Protein AF-A0A925EU54-F1 (afdb_monomer)

Sequence (55 aa):
MANQTVKSAAELLHLYAAGHREFRQAVLIGANLRGAVLSGAILEEANLSGANLYG

Structure (mmCIF, N/CA/C/O backbone):
data_AF-A0A925EU54-F1
#
_entry.id   AF-A0A925EU54-F1
#
loop_
_atom_site.group_PDB
_atom_site.id
_atom_site.type_symbol
_atom_site.label_atom_id
_atom_site.label_alt_id
_atom_site.label_comp_id
_atom_site.label_asym_id
_atom_site.label_entity_id
_atom_site.label_seq_id
_atom_site.pdbx_PDB_ins_code
_atom_site.Cartn_x
_atom_site.Cartn_y
_atom_site.Cartn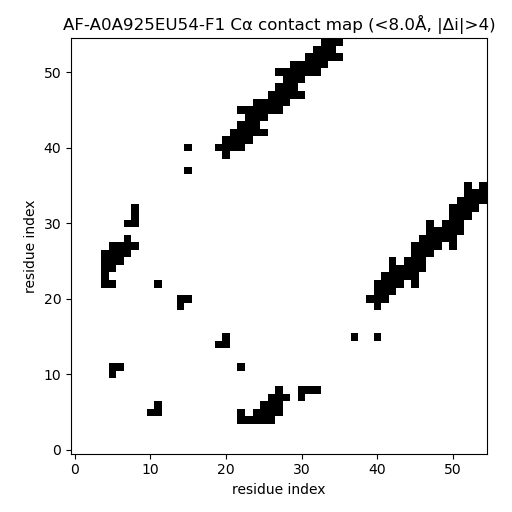_z
_atom_site.occupancy
_atom_site.B_iso_or_equiv
_atom_site.auth_seq_id
_atom_site.auth_comp_id
_atom_site.auth_asym_id
_atom_site.auth_atom_id
_atom_site.pdbx_PDB_model_num
ATOM 1 N N . MET A 1 1 ? -1.248 20.430 -12.893 1.00 39.34 1 MET A N 1
ATOM 2 C CA . MET A 1 1 ? -1.605 19.011 -12.678 1.00 39.34 1 MET A CA 1
ATOM 3 C C . MET A 1 1 ? -1.937 18.883 -11.205 1.00 39.34 1 MET A C 1
ATOM 5 O O . MET A 1 1 ? -1.127 19.326 -10.402 1.00 39.34 1 MET A O 1
ATOM 9 N N . ALA A 1 2 ? -3.163 18.491 -10.857 1.00 39.62 2 ALA A N 1
ATOM 10 C CA . ALA A 1 2 ? -3.630 18.571 -9.476 1.00 39.62 2 ALA A CA 1
ATOM 11 C C . ALA A 1 2 ? -2.770 17.673 -8.574 1.00 39.62 2 ALA A C 1
ATOM 13 O O . ALA A 1 2 ? -2.698 16.466 -8.776 1.00 39.62 2 ALA A O 1
ATOM 14 N N . ASN A 1 3 ? -2.099 18.295 -7.606 1.00 48.00 3 ASN A N 1
ATOM 15 C CA . ASN A 1 3 ? -1.443 17.641 -6.482 1.00 48.00 3 ASN A CA 1
ATOM 16 C C . ASN A 1 3 ? -2.533 17.076 -5.558 1.00 48.00 3 ASN A C 1
ATOM 18 O O . ASN A 1 3 ? -2.895 17.687 -4.553 1.00 48.00 3 ASN A O 1
ATOM 22 N N . GLN A 1 4 ? -3.158 15.979 -5.975 1.00 61.91 4 GLN A N 1
ATOM 23 C CA . GLN A 1 4 ? -4.121 15.250 -5.165 1.00 61.91 4 GLN A CA 1
ATOM 24 C C . GLN A 1 4 ? -3.412 14.046 -4.563 1.00 61.91 4 GLN A C 1
ATOM 26 O O . GLN A 1 4 ? -3.198 13.024 -5.204 1.00 61.91 4 GLN A O 1
ATOM 31 N N . THR A 1 5 ? -3.001 14.226 -3.311 1.00 82.94 5 THR A N 1
ATOM 32 C CA . THR A 1 5 ? -2.531 13.169 -2.421 1.00 82.94 5 THR A CA 1
ATOM 33 C C . THR A 1 5 ? -3.565 12.047 -2.362 1.00 82.94 5 THR A C 1
ATOM 35 O O . THR A 1 5 ? -4.738 12.343 -2.142 1.00 82.94 5 THR A O 1
ATOM 38 N N . VAL A 1 6 ? -3.137 10.790 -2.508 1.00 94.94 6 VAL A N 1
ATOM 39 C CA . VAL A 1 6 ? -4.000 9.605 -2.348 1.00 94.94 6 VAL A CA 1
ATOM 40 C C . VAL A 1 6 ? -4.473 9.489 -0.899 1.00 94.94 6 VAL A C 1
ATOM 42 O O . VAL A 1 6 ? -3.659 9.606 0.015 1.00 94.94 6 VAL A O 1
ATOM 45 N N . LYS A 1 7 ? -5.774 9.263 -0.675 1.00 95.00 7 LYS A N 1
ATOM 46 C CA . LYS A 1 7 ? -6.405 9.316 0.665 1.00 95.00 7 LYS A CA 1
ATOM 47 C C . LYS A 1 7 ? -7.095 8.024 1.098 1.00 95.00 7 LYS A C 1
ATOM 49 O O . LYS A 1 7 ? -7.714 7.980 2.159 1.00 95.00 7 LYS A O 1
ATOM 54 N N . SE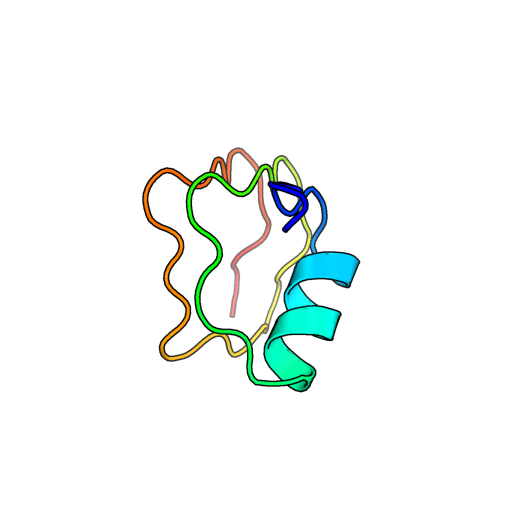R A 1 8 ? -7.074 6.983 0.266 1.00 96.00 8 SER A N 1
ATOM 55 C CA . SER A 1 8 ? -7.742 5.716 0.579 1.00 96.00 8 SER A CA 1
ATOM 56 C C . SER A 1 8 ? -7.104 4.519 -0.121 1.00 96.00 8 SER A C 1
ATOM 58 O O . SER A 1 8 ? -6.462 4.663 -1.162 1.00 96.00 8 SER A O 1
ATOM 60 N N . ALA A 1 9 ? -7.342 3.316 0.419 1.00 96.44 9 ALA A N 1
ATOM 61 C CA . ALA A 1 9 ? -6.953 2.068 -0.240 1.00 96.44 9 ALA A CA 1
ATOM 62 C C . ALA A 1 9 ? -7.581 1.936 -1.634 1.00 96.44 9 ALA A C 1
ATOM 64 O O . ALA A 1 9 ? -6.897 1.552 -2.573 1.00 96.44 9 ALA A O 1
ATOM 65 N N . ALA A 1 10 ? -8.867 2.271 -1.783 1.00 96.69 10 ALA A N 1
ATOM 66 C CA . ALA A 1 10 ? -9.570 2.127 -3.057 1.00 96.69 10 ALA A CA 1
ATOM 67 C C . ALA A 1 10 ? -8.942 2.999 -4.154 1.00 96.69 10 ALA A C 1
ATOM 69 O O . ALA A 1 10 ? -8.704 2.527 -5.263 1.00 96.69 10 ALA A O 1
ATOM 70 N N . GLU A 1 11 ? -8.622 4.250 -3.821 1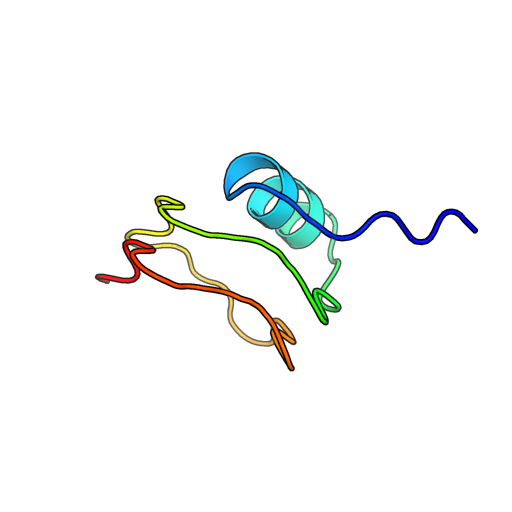.00 95.69 11 GLU A N 1
ATOM 71 C CA . GLU A 1 11 ? -7.948 5.174 -4.731 1.00 95.69 11 GLU A CA 1
ATOM 72 C C . GLU A 1 11 ? -6.541 4.685 -5.086 1.00 95.69 11 GLU A C 1
ATOM 74 O O . GLU A 1 11 ? -6.191 4.630 -6.265 1.00 95.69 11 GLU A O 1
ATOM 79 N N . LEU A 1 12 ? -5.765 4.249 -4.087 1.00 96.25 12 LEU A N 1
ATOM 80 C CA . LEU A 1 12 ? -4.436 3.688 -4.316 1.00 96.25 12 LEU A CA 1
ATOM 81 C C . LEU A 1 12 ? -4.490 2.492 -5.270 1.00 96.25 12 LEU A C 1
ATOM 83 O O . LEU A 1 12 ? -3.732 2.439 -6.234 1.00 96.25 12 LEU A O 1
ATOM 87 N N . LEU A 1 13 ? -5.383 1.534 -5.012 1.00 96.81 13 LEU A N 1
ATOM 88 C CA . LEU A 1 13 ? -5.501 0.307 -5.799 1.00 96.81 13 LEU A CA 1
ATOM 89 C C . LEU A 1 13 ? -5.971 0.600 -7.226 1.00 96.81 13 LEU A C 1
ATOM 91 O O . LEU A 1 13 ? -5.457 0.006 -8.173 1.00 96.81 13 LEU A O 1
ATOM 95 N N . HIS A 1 14 ? -6.898 1.545 -7.391 1.00 95.94 14 HIS A N 1
ATOM 96 C CA . HIS A 1 14 ? -7.354 1.991 -8.703 1.00 95.94 14 HIS A CA 1
ATOM 97 C C . HIS A 1 14 ? -6.209 2.601 -9.522 1.00 95.94 14 HIS A C 1
ATOM 99 O O . HIS A 1 14 ? -5.971 2.203 -10.662 1.00 95.94 14 HIS A O 1
ATOM 105 N N . LEU A 1 15 ? -5.450 3.519 -8.924 1.00 95.94 15 LEU A N 1
ATOM 106 C CA . LEU A 1 15 ? -4.310 4.154 -9.581 1.00 95.94 15 LEU A CA 1
ATOM 107 C C . LEU A 1 15 ? -3.178 3.152 -9.850 1.00 95.94 15 LEU A C 1
ATOM 109 O O . LEU A 1 15 ? -2.564 3.183 -10.917 1.00 95.94 15 LEU A O 1
ATOM 113 N N . TYR A 1 16 ? -2.928 2.218 -8.932 1.00 96.50 16 TYR A N 1
ATOM 114 C CA . TYR A 1 16 ? -1.943 1.156 -9.133 1.00 96.50 16 TYR A CA 1
ATOM 115 C C . TYR A 1 16 ? -2.306 0.268 -10.329 1.00 96.50 16 TYR A C 1
ATOM 117 O O . TYR A 1 16 ? -1.438 -0.030 -11.159 1.00 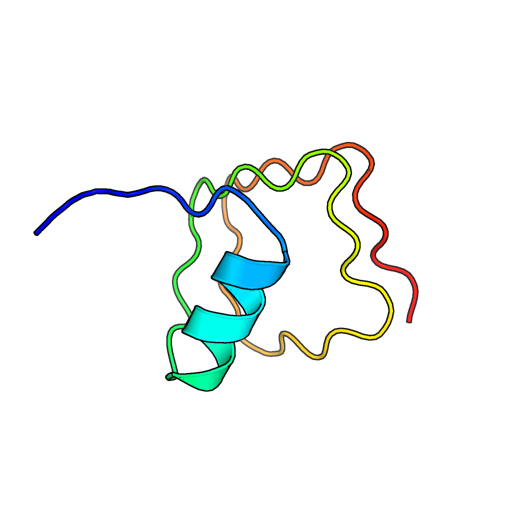96.50 16 TYR A O 1
ATOM 125 N N . ALA A 1 17 ? -3.587 -0.096 -10.460 1.00 96.44 17 ALA A N 1
ATOM 126 C CA . ALA A 1 17 ? -4.111 -0.841 -11.603 1.00 96.44 17 ALA A CA 1
ATOM 127 C C . ALA A 1 17 ? -3.991 -0.053 -12.919 1.00 96.44 17 ALA A C 1
ATOM 129 O O . ALA A 1 17 ? -3.739 -0.645 -13.965 1.00 96.44 17 ALA A O 1
ATOM 130 N N . ALA A 1 18 ? -4.081 1.278 -12.862 1.00 96.25 18 ALA A N 1
ATOM 131 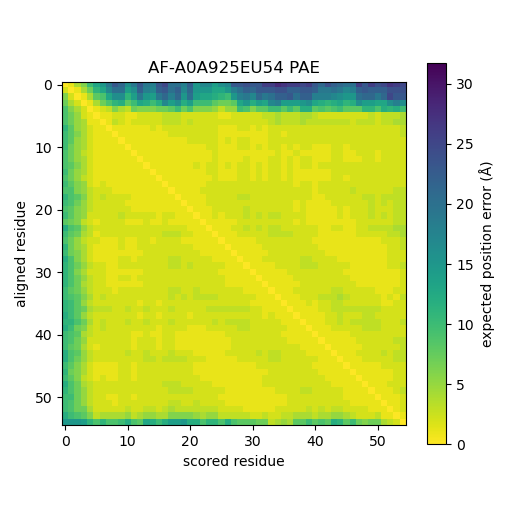C CA . ALA A 1 18 ? -3.828 2.169 -13.994 1.00 96.25 18 ALA A CA 1
ATOM 132 C C . ALA A 1 18 ? -2.328 2.384 -14.303 1.00 96.25 18 ALA A C 1
ATOM 134 O O . ALA A 1 18 ? -1.983 3.130 -15.216 1.00 96.25 18 ALA A O 1
ATOM 135 N N . GLY A 1 19 ? -1.422 1.722 -13.574 1.00 96.19 19 GLY A N 1
ATOM 136 C CA . GLY A 1 19 ? 0.021 1.778 -13.822 1.00 96.19 19 GLY A CA 1
ATOM 137 C C . GLY A 1 19 ? 0.759 2.854 -13.027 1.00 96.19 19 GLY A C 1
ATOM 138 O O . GLY A 1 19 ? 1.983 2.940 -13.117 1.00 96.19 19 GLY A O 1
ATOM 139 N N . HIS A 1 20 ? 0.064 3.636 -12.199 1.00 95.62 20 HIS A N 1
ATOM 140 C CA . HIS A 1 20 ? 0.732 4.579 -11.313 1.00 95.62 20 HIS A CA 1
ATOM 141 C C . HIS A 1 20 ? 1.556 3.825 -10.270 1.00 95.62 20 HIS A C 1
ATOM 143 O O . HIS A 1 20 ? 1.147 2.795 -9.725 1.00 95.62 20 HIS A O 1
ATOM 149 N N . ARG A 1 21 ? 2.753 4.337 -10.009 1.00 96.31 21 ARG A N 1
ATOM 150 C CA . ARG A 1 21 ? 3.652 3.821 -8.973 1.00 96.31 21 ARG A CA 1
ATOM 151 C C . ARG A 1 21 ? 4.032 4.884 -7.956 1.00 96.31 21 ARG A C 1
ATOM 153 O O . ARG A 1 21 ? 4.583 4.541 -6.927 1.00 96.31 21 ARG A O 1
ATOM 160 N N . GLU A 1 22 ? 3.708 6.143 -8.220 1.00 95.75 22 GLU A N 1
ATOM 161 C CA . GLU A 1 22 ? 4.092 7.281 -7.394 1.00 95.75 22 GLU A CA 1
ATOM 162 C C . GLU A 1 22 ? 2.951 7.664 -6.445 1.00 95.75 22 GLU A C 1
ATOM 164 O O . GLU A 1 22 ? 1.965 8.264 -6.868 1.00 95.75 22 GLU A O 1
ATOM 169 N N . PHE A 1 23 ? 3.090 7.311 -5.164 1.00 94.75 23 PHE A N 1
ATOM 170 C CA . PHE A 1 23 ? 2.110 7.555 -4.097 1.00 94.75 23 PHE A CA 1
ATOM 171 C C . PHE A 1 23 ? 2.744 8.271 -2.897 1.00 94.75 23 PHE A C 1
ATOM 173 O O . PHE A 1 23 ? 2.377 8.028 -1.743 1.00 94.75 23 PHE A O 1
ATOM 180 N N . ARG A 1 24 ? 3.719 9.147 -3.168 1.00 94.62 24 ARG A N 1
ATOM 181 C CA . ARG A 1 24 ? 4.394 9.931 -2.131 1.00 94.62 24 ARG A CA 1
ATOM 182 C C . ARG A 1 24 ? 3.372 10.705 -1.299 1.00 94.62 24 ARG A C 1
ATOM 184 O O . ARG A 1 24 ? 2.399 11.231 -1.840 1.00 94.62 24 ARG A O 1
ATOM 191 N N . GLN A 1 25 ? 3.599 10.768 0.011 1.00 95.12 25 GLN A N 1
ATOM 192 C CA . GLN A 1 25 ? 2.765 11.508 0.966 1.00 95.12 25 GLN A CA 1
ATOM 193 C C . GLN A 1 25 ? 1.313 11.008 1.083 1.00 95.12 25 GLN A C 1
ATOM 195 O O . GLN A 1 25 ? 0.479 11.698 1.669 1.00 95.12 25 GLN A O 1
ATOM 200 N N . ALA A 1 26 ? 0.983 9.820 0.554 1.00 95.88 26 ALA A N 1
ATOM 201 C CA . ALA A 1 26 ? -0.365 9.261 0.645 1.00 95.88 26 ALA A CA 1
ATOM 202 C C . ALA A 1 26 ? -0.847 9.160 2.102 1.00 95.88 26 ALA A C 1
ATOM 204 O O . ALA A 1 26 ? -0.112 8.743 2.995 1.00 95.88 26 ALA A O 1
ATOM 205 N N . VAL A 1 27 ? -2.110 9.501 2.347 1.00 96.94 27 VAL A N 1
ATOM 206 C CA . VAL A 1 27 ? -2.750 9.397 3.662 1.00 96.94 27 VAL A CA 1
ATOM 207 C C . VAL A 1 27 ? -3.634 8.157 3.661 1.00 96.94 27 VAL A C 1
ATOM 209 O O . VAL A 1 27 ? -4.757 8.174 3.172 1.00 96.94 27 VAL A O 1
ATOM 212 N N . LEU A 1 28 ? -3.114 7.060 4.201 1.00 96.62 28 LEU A N 1
ATOM 213 C CA . LEU A 1 28 ? -3.729 5.730 4.190 1.00 96.62 28 LEU A CA 1
ATOM 214 C C . LEU A 1 28 ? -3.999 5.237 5.619 1.00 96.62 28 LEU A C 1
ATOM 216 O O . LEU A 1 28 ? -3.902 4.047 5.917 1.00 96.62 28 LEU A O 1
ATOM 220 N N . ILE A 1 29 ? -4.325 6.167 6.516 1.00 97.44 29 ILE A N 1
ATOM 221 C CA . ILE A 1 29 ? -4.589 5.880 7.927 1.00 97.44 29 ILE A CA 1
ATOM 222 C C . ILE A 1 29 ? -5.771 4.909 8.025 1.00 97.44 29 ILE A C 1
ATOM 224 O O . ILE A 1 29 ? -6.847 5.181 7.495 1.00 97.44 29 ILE A O 1
ATOM 228 N N . GLY A 1 30 ? -5.570 3.767 8.684 1.00 97.75 30 GLY A N 1
ATOM 229 C CA . GLY A 1 30 ? -6.601 2.733 8.829 1.00 97.75 30 GLY A CA 1
ATOM 230 C C . GLY A 1 30 ? -6.982 2.008 7.531 1.00 97.75 30 GLY A C 1
ATOM 231 O O . GLY A 1 30 ? -7.957 1.258 7.514 1.00 97.75 30 GLY A O 1
ATOM 232 N N . ALA A 1 31 ? -6.256 2.225 6.430 1.00 97.62 31 ALA A N 1
ATOM 233 C CA . ALA A 1 31 ? -6.590 1.644 5.137 1.00 97.62 31 ALA A CA 1
ATOM 234 C C . ALA A 1 31 ? -6.467 0.111 5.156 1.00 97.62 31 ALA A C 1
ATOM 236 O O . ALA A 1 31 ? -5.480 -0.440 5.643 1.00 97.62 31 ALA A O 1
ATOM 237 N N . ASN A 1 32 ? -7.447 -0.594 4.584 1.00 97.50 32 ASN A N 1
ATOM 238 C CA . ASN A 1 32 ? -7.342 -2.037 4.390 1.00 97.50 32 ASN A CA 1
ATOM 239 C C . ASN A 1 32 ? -6.614 -2.345 3.075 1.00 97.50 32 ASN A C 1
ATOM 241 O O . ASN A 1 32 ? -7.195 -2.229 1.999 1.00 97.50 32 ASN A O 1
ATOM 245 N N . LEU A 1 33 ? -5.348 -2.735 3.187 1.00 96.38 33 LEU A N 1
ATOM 246 C CA . LEU A 1 33 ? -4.471 -3.151 2.092 1.00 96.38 33 LEU A CA 1
ATOM 247 C C . LEU A 1 33 ? -4.081 -4.634 2.237 1.00 96.38 33 LEU A C 1
ATOM 249 O O . LEU A 1 33 ? -3.058 -5.067 1.707 1.00 96.38 33 LEU A O 1
ATOM 253 N N . ARG A 1 34 ? -4.889 -5.422 2.961 1.00 97.06 34 ARG A N 1
ATOM 254 C CA . ARG A 1 34 ? -4.628 -6.843 3.198 1.00 97.06 34 ARG A CA 1
ATOM 255 C C . ARG A 1 34 ? -4.512 -7.592 1.871 1.00 97.06 34 ARG A C 1
ATOM 257 O O . ARG A 1 34 ? -5.426 -7.532 1.050 1.00 97.06 34 ARG A O 1
ATOM 264 N N . GLY A 1 35 ? -3.411 -8.315 1.684 1.00 96.44 35 GLY A N 1
ATOM 265 C CA . GLY A 1 35 ? -3.131 -9.080 0.466 1.00 96.44 35 GLY A CA 1
ATOM 266 C C . GLY A 1 35 ? -2.884 -8.231 -0.788 1.00 96.44 35 GLY A C 1
ATOM 267 O O . GLY A 1 35 ? -2.816 -8.781 -1.887 1.00 96.44 35 GLY A O 1
ATOM 268 N N . ALA A 1 36 ? -2.761 -6.904 -0.669 1.00 96.19 36 ALA A N 1
ATOM 269 C CA . ALA A 1 36 ? -2.484 -6.048 -1.815 1.00 96.19 36 ALA A CA 1
ATOM 270 C C . ALA A 1 36 ? -1.053 -6.274 -2.328 1.00 96.19 36 ALA A C 1
ATOM 272 O O . ALA A 1 36 ? -0.075 -6.092 -1.602 1.00 96.19 36 ALA A O 1
ATOM 273 N N . VAL A 1 37 ? -0.921 -6.616 -3.612 1.00 95.31 37 VAL A N 1
ATOM 274 C CA . VAL A 1 37 ? 0.381 -6.715 -4.282 1.00 95.31 37 VAL A CA 1
ATOM 275 C C . VAL A 1 37 ? 0.737 -5.348 -4.858 1.00 95.31 37 VAL A C 1
ATOM 277 O O . VAL A 1 37 ? 0.297 -4.983 -5.944 1.00 95.31 37 VAL A O 1
ATOM 280 N N . LEU A 1 38 ? 1.528 -4.583 -4.105 1.00 94.69 38 LEU A N 1
ATOM 281 C CA . LEU A 1 38 ? 1.967 -3.226 -4.457 1.00 94.69 38 LEU A CA 1
ATOM 282 C C . LEU A 1 38 ? 3.458 -3.175 -4.818 1.00 94.69 38 LEU A C 1
ATOM 284 O O . LEU A 1 38 ? 4.157 -2.211 -4.511 1.00 94.69 38 LEU A O 1
ATOM 288 N N . SER A 1 39 ? 3.975 -4.225 -5.460 1.00 95.81 39 SER A N 1
ATOM 289 C CA . SER A 1 39 ? 5.384 -4.297 -5.858 1.00 95.81 39 SER A CA 1
ATOM 290 C C . SER A 1 39 ? 5.771 -3.092 -6.723 1.00 95.81 39 SER A C 1
ATOM 292 O O . SER A 1 39 ? 5.094 -2.770 -7.705 1.00 95.81 39 SER A O 1
ATOM 294 N N . GLY A 1 40 ? 6.851 -2.410 -6.336 1.00 95.94 40 GLY A N 1
ATOM 295 C CA . GLY A 1 40 ? 7.343 -1.208 -7.013 1.00 95.94 40 GLY A CA 1
ATOM 296 C C . GLY A 1 40 ? 6.532 0.068 -6.759 1.00 95.94 40 GLY A C 1
ATOM 297 O O . GLY A 1 40 ? 6.800 1.071 -7.412 1.00 95.94 40 GLY A O 1
ATOM 298 N N . ALA A 1 41 ? 5.544 0.060 -5.856 1.00 96.38 41 ALA A N 1
ATOM 299 C CA . ALA A 1 41 ? 4.881 1.284 -5.418 1.00 96.38 41 ALA A CA 1
ATOM 300 C C . ALA A 1 41 ? 5.814 2.119 -4.523 1.00 96.38 41 ALA A C 1
ATOM 302 O O . ALA A 1 41 ? 6.409 1.611 -3.574 1.00 96.38 41 ALA A O 1
ATOM 303 N N . ILE A 1 42 ? 5.905 3.413 -4.815 1.00 96.75 42 ILE A N 1
ATOM 304 C CA . ILE A 1 42 ? 6.660 4.411 -4.065 1.00 96.75 42 ILE A CA 1
ATOM 305 C C . ILE A 1 42 ? 5.701 5.055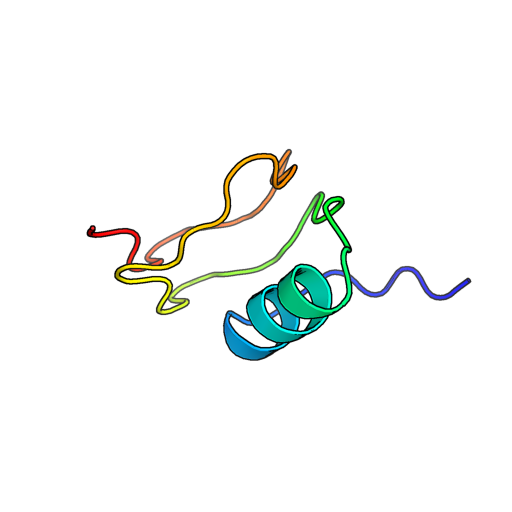 -3.066 1.00 96.75 42 ILE A C 1
ATOM 307 O O . ILE A 1 42 ? 4.840 5.852 -3.433 1.00 96.75 42 ILE A O 1
ATOM 311 N N . LEU A 1 43 ? 5.856 4.679 -1.799 1.00 94.75 43 LEU A N 1
ATOM 312 C CA . LEU A 1 43 ? 5.065 5.151 -0.656 1.00 94.75 43 LEU A CA 1
ATOM 313 C C . LEU A 1 43 ? 5.909 6.010 0.300 1.00 94.75 43 LEU A C 1
ATOM 315 O O . LEU A 1 43 ? 5.675 6.030 1.507 1.00 94.75 43 LEU A O 1
ATOM 319 N N . GLU A 1 44 ? 6.923 6.696 -0.228 1.00 95.94 44 GLU A N 1
ATOM 320 C CA . GLU A 1 44 ? 7.754 7.619 0.551 1.00 95.94 44 GLU A CA 1
ATOM 321 C C . GLU A 1 44 ? 6.871 8.659 1.253 1.00 95.94 44 GLU A C 1
ATOM 323 O O . GLU A 1 44 ? 5.947 9.209 0.654 1.00 95.94 44 GLU A O 1
ATOM 328 N N . GLU A 1 45 ? 7.133 8.904 2.538 1.00 95.75 45 GLU A N 1
ATOM 329 C CA . GLU A 1 45 ? 6.354 9.821 3.386 1.00 95.75 45 GLU A CA 1
ATOM 330 C C . GLU A 1 45 ? 4.853 9.480 3.524 1.00 95.75 45 GLU A C 1
ATOM 332 O O . GLU A 1 45 ? 4.091 10.276 4.073 1.00 95.75 45 GLU A O 1
ATOM 337 N N . ALA A 1 46 ? 4.394 8.311 3.061 1.00 95.75 46 ALA A N 1
ATOM 338 C CA . ALA A 1 46 ? 3.000 7.917 3.220 1.00 95.75 46 ALA A CA 1
ATOM 339 C C . ALA A 1 46 ? 2.668 7.638 4.694 1.00 95.75 46 ALA A C 1
ATOM 341 O O . ALA A 1 46 ? 3.379 6.916 5.398 1.00 95.75 46 ALA A O 1
ATOM 342 N N . ASN A 1 47 ? 1.536 8.159 5.160 1.00 97.12 47 ASN A N 1
ATOM 343 C CA . ASN A 1 47 ? 1.014 7.845 6.481 1.00 97.12 47 ASN A CA 1
ATOM 344 C C . ASN A 1 47 ? 0.157 6.574 6.426 1.00 97.12 47 ASN A C 1
ATOM 346 O O . ASN A 1 47 ? -1.017 6.618 6.060 1.00 97.12 47 ASN A O 1
ATOM 350 N N . LEU A 1 48 ? 0.750 5.450 6.831 1.00 96.69 48 LEU A N 1
ATOM 351 C CA . LEU A 1 48 ? 0.117 4.128 6.915 1.00 96.69 48 LEU A CA 1
ATOM 352 C C . LEU A 1 48 ? -0.327 3.769 8.345 1.00 96.69 48 LEU A C 1
ATOM 354 O O . LEU A 1 48 ? -0.497 2.594 8.667 1.00 96.69 48 LEU A O 1
ATOM 358 N N . SER A 1 49 ? -0.484 4.754 9.236 1.00 97.94 49 SER A N 1
ATOM 359 C CA . SER A 1 49 ? -0.824 4.491 10.640 1.00 97.94 49 SER A CA 1
ATOM 360 C C . SER A 1 49 ? -2.113 3.673 10.753 1.00 97.94 49 SER A C 1
ATOM 362 O O . SER A 1 49 ? -3.168 4.085 10.277 1.00 97.94 49 SER A O 1
ATOM 364 N N . GLY A 1 50 ? -2.032 2.494 11.372 1.00 97.50 50 GLY A N 1
ATOM 365 C CA . GLY A 1 50 ? -3.172 1.585 11.530 1.00 97.50 50 GLY A CA 1
ATOM 366 C C . GLY A 1 50 ? -3.656 0.908 10.241 1.00 97.50 50 GLY A C 1
ATOM 367 O O . GLY A 1 50 ? -4.699 0.259 10.271 1.00 97.50 50 GLY A O 1
ATOM 368 N N . ALA A 1 51 ? -2.945 1.042 9.117 1.00 97.69 51 ALA A N 1
ATOM 369 C CA . ALA A 1 51 ? -3.282 0.322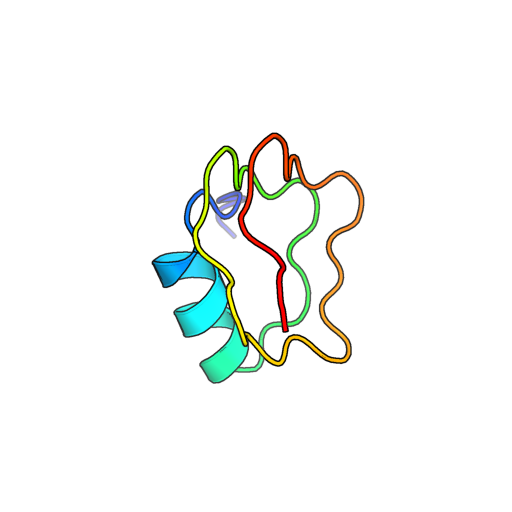 7.895 1.00 97.69 51 ALA A CA 1
ATOM 370 C C . ALA A 1 51 ? -3.110 -1.195 8.086 1.00 97.69 51 ALA A C 1
ATOM 372 O O . ALA A 1 51 ? -2.142 -1.660 8.690 1.00 97.69 51 ALA A O 1
ATOM 373 N N . ASN A 1 52 ? -4.038 -1.980 7.540 1.00 97.56 52 ASN A N 1
ATOM 374 C CA . ASN A 1 52 ? -3.910 -3.432 7.494 1.00 97.56 52 ASN A CA 1
ATOM 375 C C . ASN A 1 52 ? -3.055 -3.821 6.282 1.00 97.56 52 ASN A C 1
ATOM 377 O O . ASN A 1 52 ? -3.543 -3.777 5.156 1.00 97.56 52 ASN A O 1
ATOM 381 N N . LEU A 1 53 ? -1.797 -4.192 6.527 1.00 94.38 53 LEU A N 1
ATOM 382 C CA . LEU A 1 53 ? -0.814 -4.606 5.514 1.00 94.38 53 LEU A CA 1
ATOM 383 C C . LEU A 1 53 ? -0.504 -6.111 5.569 1.00 94.38 53 LEU A C 1
ATOM 385 O O . LEU A 1 53 ? 0.503 -6.554 5.021 1.00 94.38 53 LEU A O 1
ATOM 389 N N . TYR A 1 54 ? -1.322 -6.903 6.269 1.00 93.81 54 TYR A N 1
ATOM 390 C CA . TYR A 1 54 ? -1.087 -8.342 6.373 1.0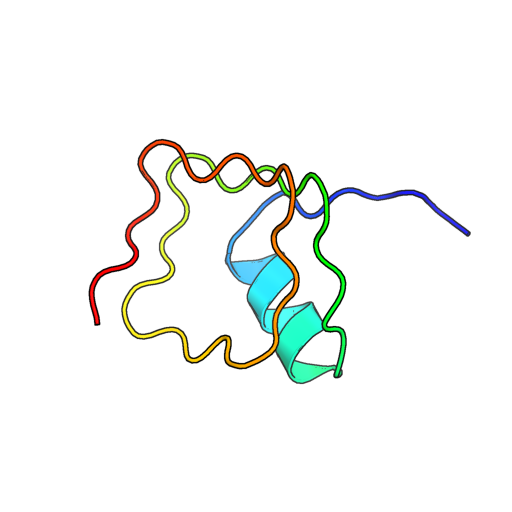0 93.81 54 TYR A CA 1
ATOM 391 C C . TYR A 1 54 ? -1.244 -9.018 5.002 1.00 93.81 54 TYR A C 1
ATOM 393 O O . TYR A 1 54 ? -2.186 -8.724 4.262 1.00 93.81 54 TYR A O 1
ATOM 401 N N . GLY A 1 55 ? -0.306 -9.908 4.675 1.00 78.31 55 GLY A N 1
ATOM 402 C CA . 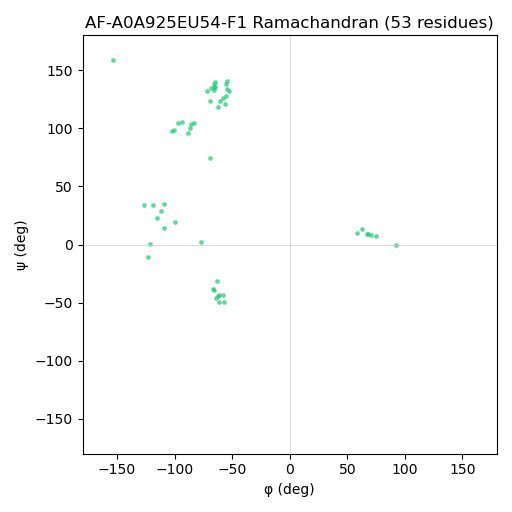GLY A 1 55 ? -0.289 -10.725 3.456 1.00 78.31 55 GLY A CA 1
ATOM 403 C C . GLY A 1 55 ? -0.926 -12.084 3.672 1.00 78.31 55 GLY A C 1
ATOM 404 O O . GLY A 1 55 ? -0.677 -12.672 4.749 1.00 78.31 55 GLY A O 1
#

Solvent-accessible surface area (backbone atoms only — not comparable to full-atom values): 3227 Å² total; per-residue (Å²): 130,87,89,72,65,45,67,37,41,68,57,47,53,53,42,42,74,73,67,52,40,82,39,57,54,16,41,27,62,58,20,70,42,59,63,63,85,60,86,82,53,40,54,56,80,37,41,53,59,74,35,39,70,56,114

Foldseek 3Di:
DDPDQAEAPVSVLVVVVVVDQEREQHEHALHECAPPDNPNRDHHNYHCHNYHDHD

Mean predicted aligned error: 3.43 Å

pLDDT: mean 92.05, std 13.16, range [39.34, 97.94]

Secondary structure (DSSP, 8-state):
-------SHHHHHHHHHTT--B-TT-B-TT-B-TT---TT-B-TT-B-TT-B---

Nearest PDB structures (foldseek):
  5dqa-assembly3_C-2  TM=9.680E-01  e=7.996E-02  synthetic construct
  5dzb-assembly3_E  TM=9.684E-01  e=9.746E-02  synthetic construct
  5dqa-assembly1_B-2  TM=9.671E-01  e=1.041E-01  synthetic construct
  2j8i-assembly1_A  TM=6.597E-01  e=2.284E-02  Nostoc punctiforme
  2j8i-assembly2_B  TM=3.752E-01  e=2.606E-02  Nostoc punctiforme

Radius of gyration: 10.32 Å; Cα contacts (8 Å, |Δi|>4): 94; chains: 1; bounding box: 17×30×26 Å